Protein AF-A0A846AUZ5-F1 (afdb_monomer_lite)

Radius of gyration: 14.67 Å; chains: 1; bounding box: 36×24×36 Å

Structure (mmCIF, N/CA/C/O backbone):
data_AF-A0A846AUZ5-F1
#
_entry.id   AF-A0A846AUZ5-F1
#
loop_
_atom_site.group_PDB
_atom_site.id
_atom_site.type_symbol
_atom_site.label_atom_id
_atom_site.label_alt_id
_atom_site.label_comp_id
_atom_site.label_asym_id
_atom_site.label_entity_id
_atom_site.label_seq_id
_atom_site.pdbx_PDB_ins_code
_atom_site.Cartn_x
_atom_site.Cartn_y
_atom_site.Cartn_z
_atom_site.occupancy
_atom_site.B_iso_or_equiv
_atom_site.auth_seq_id
_atom_site.auth_comp_id
_atom_site.auth_asym_id
_atom_site.auth_atom_id
_atom_site.pdbx_PDB_model_num
ATOM 1 N N . MET A 1 1 ? 19.444 -1.415 -4.328 1.00 62.47 1 MET A N 1
ATOM 2 C CA . MET A 1 1 ? 19.209 -2.535 -5.261 1.00 62.47 1 MET A CA 1
ATOM 3 C C . MET A 1 1 ? 19.045 -1.938 -6.650 1.00 62.47 1 MET A C 1
ATOM 5 O O . MET A 1 1 ? 18.366 -0.925 -6.753 1.00 62.47 1 MET A O 1
ATOM 9 N N . ILE A 1 2 ? 19.721 -2.466 -7.672 1.00 74.56 2 ILE A N 1
ATOM 10 C CA . ILE A 1 2 ? 19.596 -1.960 -9.048 1.00 74.56 2 ILE A CA 1
ATOM 11 C C . ILE A 1 2 ? 18.532 -2.810 -9.737 1.00 74.56 2 ILE A C 1
ATOM 13 O O . ILE A 1 2 ? 18.752 -3.999 -9.928 1.00 74.56 2 ILE A O 1
ATOM 17 N N . TYR A 1 3 ? 17.394 -2.215 -10.087 1.00 80.00 3 TYR A N 1
ATOM 18 C CA . TYR A 1 3 ? 16.345 -2.875 -10.866 1.00 80.00 3 TYR A CA 1
ATOM 19 C C . TYR A 1 3 ? 16.283 -2.308 -12.293 1.00 80.00 3 TYR A C 1
ATOM 21 O O . TYR A 1 3 ? 16.705 -1.171 -12.528 1.00 80.00 3 TYR A O 1
ATOM 29 N N . PRO A 1 4 ? 15.755 -3.072 -13.268 1.00 81.44 4 PRO A N 1
ATOM 30 C CA . PRO A 1 4 ? 15.618 -2.60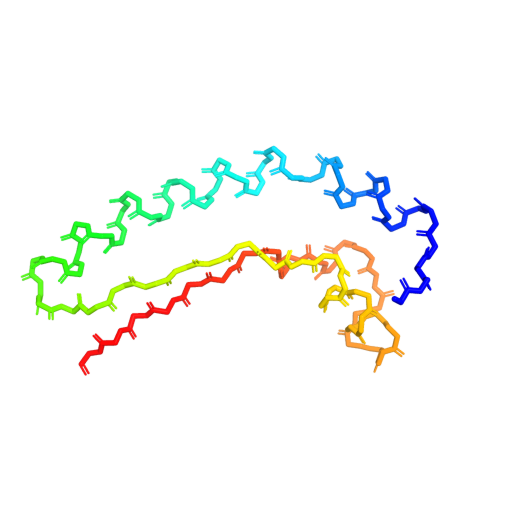9 -14.645 1.00 81.44 4 PRO A CA 1
ATOM 31 C C . PRO A 1 4 ? 14.835 -1.291 -14.743 1.00 81.44 4 PRO A C 1
ATOM 33 O O . PRO A 1 4 ? 13.795 -1.130 -14.105 1.00 81.44 4 PRO A O 1
ATOM 36 N N . SER A 1 5 ? 15.266 -0.376 -15.616 1.00 83.62 5 SER A N 1
ATOM 37 C CA . SER A 1 5 ? 14.613 0.931 -15.831 1.00 83.62 5 SER A CA 1
ATOM 38 C C . SER A 1 5 ? 13.138 0.825 -16.241 1.00 83.62 5 SER A C 1
ATOM 40 O O . SER A 1 5 ? 12.334 1.716 -15.968 1.00 83.62 5 SER A O 1
ATOM 42 N N . ILE A 1 6 ? 12.750 -0.291 -16.866 1.00 83.25 6 ILE A N 1
ATOM 43 C CA . ILE A 1 6 ? 11.355 -0.577 -17.202 1.00 83.25 6 ILE A CA 1
ATOM 44 C C . ILE A 1 6 ? 10.481 -0.790 -15.959 1.00 83.25 6 ILE A C 1
ATOM 46 O O . ILE A 1 6 ? 9.314 -0.395 -15.978 1.00 83.25 6 ILE A O 1
ATOM 50 N N . LEU A 1 7 ? 11.034 -1.361 -14.882 1.00 81.38 7 LEU A N 1
ATOM 51 C CA . LEU A 1 7 ?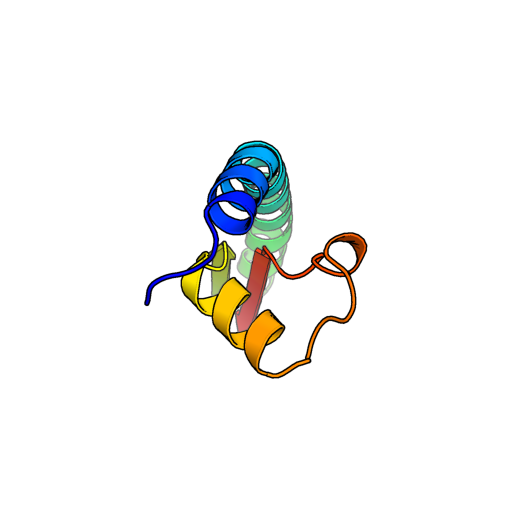 10.321 -1.555 -13.621 1.00 81.38 7 LEU A CA 1
ATOM 52 C C . LEU A 1 7 ? 10.046 -0.209 -12.957 1.00 81.38 7 LEU A C 1
ATOM 54 O O . LEU A 1 7 ? 8.910 0.047 -12.570 1.00 81.38 7 LEU A O 1
ATOM 58 N N . ASP A 1 8 ? 11.055 0.662 -12.915 1.00 86.69 8 ASP A N 1
ATOM 59 C CA . ASP A 1 8 ? 10.930 2.021 -12.385 1.00 86.69 8 ASP A CA 1
ATOM 60 C C . ASP A 1 8 ? 9.858 2.821 -13.120 1.00 86.69 8 ASP A C 1
ATOM 62 O O . ASP A 1 8 ? 8.894 3.310 -12.527 1.00 86.69 8 ASP A O 1
ATOM 66 N N . ARG A 1 9 ? 9.954 2.859 -14.451 1.00 88.00 9 ARG A N 1
ATOM 67 C CA . ARG A 1 9 ? 8.978 3.554 -15.287 1.00 88.00 9 ARG A CA 1
ATOM 68 C C . ARG A 1 9 ? 7.561 3.032 -15.056 1.00 88.00 9 ARG A C 1
ATOM 70 O O . ARG A 1 9 ? 6.640 3.834 -14.920 1.00 88.00 9 ARG A O 1
ATOM 77 N N . LYS A 1 10 ? 7.368 1.710 -15.034 1.00 86.25 10 LYS A N 1
ATOM 78 C CA . LYS A 1 10 ? 6.046 1.105 -14.823 1.00 86.25 10 LYS A CA 1
ATOM 79 C C . LYS A 1 10 ? 5.520 1.405 -13.425 1.00 86.25 10 LYS A C 1
ATOM 81 O O . LYS A 1 10 ? 4.405 1.900 -13.307 1.00 86.25 10 LYS A O 1
ATOM 86 N N . TYR A 1 11 ? 6.321 1.197 -12.387 1.00 88.12 11 TYR A N 1
ATOM 87 C CA . TYR A 1 11 ? 5.949 1.526 -11.013 1.00 88.12 11 TYR A CA 1
ATOM 88 C C . TYR A 1 11 ? 5.485 2.985 -10.894 1.00 88.12 11 TYR A C 1
ATOM 90 O O . TYR A 1 11 ? 4.384 3.244 -10.406 1.00 88.12 11 TYR A O 1
ATOM 98 N N . ASN A 1 12 ? 6.256 3.924 -11.448 1.00 89.94 12 ASN A N 1
ATOM 99 C CA . ASN A 1 12 ? 5.925 5.349 -11.447 1.00 89.94 12 ASN A CA 1
ATOM 100 C C . ASN A 1 12 ? 4.653 5.680 -12.249 1.00 89.94 12 ASN A C 1
ATOM 102 O O . ASN A 1 12 ? 3.905 6.574 -11.857 1.00 89.94 12 ASN A O 1
ATOM 106 N N . GLN A 1 13 ? 4.355 4.940 -13.322 1.00 91.25 13 GLN A N 1
ATOM 107 C CA . GLN A 1 13 ? 3.086 5.067 -14.053 1.00 91.25 13 GLN A CA 1
ATOM 108 C C . GLN A 1 13 ? 1.877 4.631 -13.214 1.00 91.25 13 GLN A C 1
ATOM 110 O O . GLN A 1 13 ? 0.824 5.258 -13.308 1.00 91.25 13 GLN A O 1
ATOM 115 N N . TYR A 1 14 ? 2.012 3.588 -12.389 1.00 89.19 14 TYR A N 1
ATOM 116 C CA . TYR A 1 14 ? 0.918 3.092 -11.545 1.00 89.19 14 TYR A CA 1
ATOM 117 C C . TYR A 1 14 ? 0.729 3.897 -10.250 1.00 89.19 14 TYR A C 1
ATOM 119 O O . TYR A 1 14 ? -0.375 3.924 -9.703 1.00 89.19 14 TYR A O 1
ATOM 127 N N . GLN A 1 15 ? 1.766 4.595 -9.774 1.00 90.69 15 GLN A N 1
ATOM 128 C CA . GLN A 1 15 ? 1.753 5.342 -8.509 1.00 90.69 15 GLN A CA 1
ATOM 129 C C . GLN A 1 15 ? 0.524 6.250 -8.295 1.00 90.69 15 GLN A C 1
ATOM 131 O O . GLN A 1 15 ? -0.068 6.170 -7.216 1.00 90.69 15 GLN A O 1
ATOM 136 N N . PRO A 1 16 ? 0.093 7.098 -9.253 1.00 94.12 16 PRO A N 1
ATOM 137 C CA . PRO A 1 16 ? -1.074 7.961 -9.056 1.00 94.12 16 PRO A CA 1
ATOM 138 C C . PRO A 1 16 ? -2.363 7.171 -8.798 1.00 94.12 16 PRO A C 1
ATOM 140 O O . PRO A 1 16 ? -3.139 7.526 -7.913 1.00 94.12 16 PRO A O 1
ATOM 143 N N . PHE A 1 17 ? -2.559 6.065 -9.520 1.00 92.81 17 PHE A N 1
ATOM 144 C CA . PHE A 1 17 ? -3.738 5.209 -9.376 1.00 92.81 17 PHE A CA 1
ATOM 145 C C . PHE A 1 17 ? -3.729 4.471 -8.037 1.00 92.81 17 PHE A C 1
ATOM 147 O O . PHE A 1 17 ? -4.742 4.432 -7.342 1.00 92.81 17 PHE A O 1
ATOM 154 N N . VAL A 1 18 ? -2.570 3.945 -7.632 1.00 93.12 18 VAL A N 1
ATOM 155 C CA . VAL A 1 18 ? -2.418 3.258 -6.342 1.00 93.12 18 VAL A CA 1
ATOM 156 C C . VAL A 1 18 ? -2.648 4.221 -5.177 1.00 93.12 18 VAL A C 1
ATOM 158 O O . VAL A 1 18 ? -3.284 3.843 -4.197 1.00 93.12 18 VAL A O 1
ATOM 161 N N . LYS A 1 19 ? -2.194 5.476 -5.281 1.00 95.19 19 LYS A N 1
ATOM 162 C CA . LYS A 1 19 ? -2.455 6.513 -4.268 1.00 95.19 19 LYS A CA 1
ATOM 163 C C . LYS A 1 19 ? -3.944 6.811 -4.114 1.00 95.19 19 LYS A C 1
ATOM 165 O O . LYS A 1 19 ? -4.420 6.918 -2.986 1.00 95.19 19 LYS A O 1
ATOM 170 N N . GLU A 1 20 ? -4.673 6.910 -5.221 1.00 95.94 20 GLU A N 1
ATOM 171 C CA . GLU A 1 20 ? -6.122 7.130 -5.192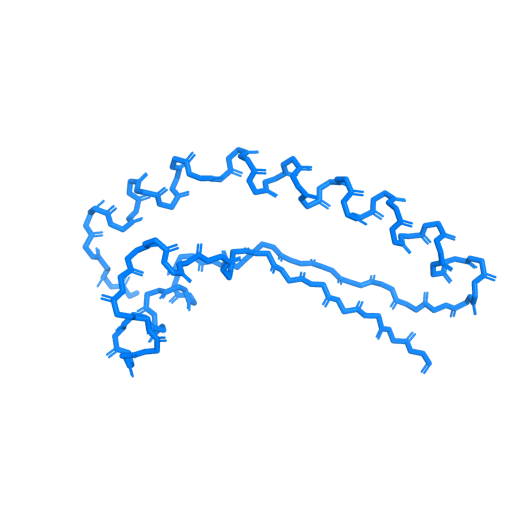 1.00 95.94 20 GLU A CA 1
ATOM 172 C C . GLU A 1 20 ? -6.861 5.939 -4.562 1.00 95.94 20 GLU A C 1
ATOM 174 O O . GLU A 1 20 ? -7.712 6.125 -3.692 1.00 95.94 20 GLU A O 1
ATOM 179 N N . VAL A 1 21 ? -6.490 4.706 -4.923 1.00 93.62 21 VAL A N 1
ATOM 180 C CA . VAL A 1 21 ? -7.044 3.491 -4.299 1.00 93.62 21 VAL A CA 1
ATOM 181 C C . VAL A 1 21 ? -6.737 3.458 -2.801 1.00 93.62 21 VAL A C 1
ATOM 183 O O . VAL A 1 21 ? -7.643 3.258 -1.993 1.00 93.62 21 VAL A O 1
ATOM 186 N N . ALA A 1 22 ? -5.485 3.713 -2.413 1.00 95.25 22 ALA A N 1
ATOM 187 C CA . ALA A 1 22 ? -5.058 3.739 -1.018 1.00 95.25 22 ALA A CA 1
ATOM 188 C C . ALA A 1 22 ? -5.854 4.758 -0.194 1.00 95.25 22 ALA A C 1
ATOM 190 O O . ALA A 1 22 ? -6.264 4.457 0.928 1.00 95.25 22 ALA A O 1
ATOM 191 N N . LYS A 1 23 ? -6.109 5.946 -0.759 1.00 96.19 23 LYS A N 1
ATOM 192 C CA . LYS A 1 23 ? -6.931 6.983 -0.130 1.00 96.19 23 LYS A CA 1
ATOM 193 C C . LYS A 1 23 ? -8.352 6.480 0.129 1.00 96.19 23 LYS A C 1
ATOM 195 O O . LYS A 1 23 ? -8.798 6.522 1.273 1.00 96.19 23 LYS A O 1
ATOM 200 N N . ARG A 1 24 ? -9.024 5.941 -0.893 1.00 95.88 24 ARG A N 1
ATOM 201 C CA . ARG A 1 24 ? -10.404 5.434 -0.771 1.00 95.88 24 ARG A CA 1
ATOM 202 C C . ARG A 1 24 ? -10.520 4.293 0.235 1.00 95.88 24 ARG A C 1
ATOM 204 O O . ARG A 1 24 ? -11.434 4.282 1.054 1.00 95.88 24 ARG A O 1
ATOM 211 N N . VAL A 1 25 ? -9.580 3.347 0.200 1.00 95.12 25 VAL A N 1
ATOM 212 C CA . VAL A 1 25 ? -9.556 2.223 1.147 1.00 95.12 25 VAL A CA 1
ATOM 213 C C . VAL A 1 25 ? -9.341 2.726 2.573 1.00 95.12 25 VAL A C 1
ATOM 215 O O . VAL A 1 25 ? -10.036 2.286 3.485 1.00 95.12 25 VAL A O 1
ATOM 218 N N . LYS A 1 26 ? -8.420 3.675 2.774 1.00 95.38 26 LYS A N 1
ATOM 219 C CA . LYS A 1 26 ? -8.164 4.276 4.086 1.00 95.38 26 LYS A CA 1
ATOM 220 C C . LYS A 1 26 ? -9.394 5.003 4.632 1.00 95.38 26 LYS A C 1
ATOM 222 O O . LYS A 1 26 ? -9.727 4.799 5.792 1.00 95.38 26 LYS A O 1
ATOM 227 N N . GLU A 1 27 ? -10.072 5.808 3.817 1.00 94.62 27 GLU A N 1
ATOM 228 C CA . GLU A 1 27 ? -11.297 6.517 4.219 1.00 94.62 27 GLU A CA 1
ATOM 229 C C . GLU A 1 27 ? -12.412 5.544 4.631 1.00 94.62 27 GLU A C 1
ATOM 231 O O . GLU A 1 27 ? -13.069 5.751 5.649 1.00 94.62 27 GLU A O 1
ATOM 236 N N . ALA A 1 28 ? -12.592 4.448 3.891 1.00 94.88 28 ALA A N 1
ATOM 237 C CA . ALA A 1 28 ? -13.595 3.439 4.220 1.00 94.88 28 ALA A CA 1
ATOM 238 C C . ALA A 1 28 ? -13.248 2.648 5.495 1.00 94.88 28 ALA A C 1
ATOM 240 O O . ALA A 1 28 ? -14.104 2.452 6.360 1.00 94.88 28 ALA A O 1
ATOM 241 N N . LEU A 1 29 ? -11.999 2.188 5.617 1.00 96.25 29 LEU A N 1
ATOM 242 C CA . LEU A 1 29 ? -11.592 1.292 6.700 1.00 96.25 29 LEU A CA 1
ATOM 243 C C . LEU A 1 29 ? -11.321 2.014 8.017 1.00 96.25 29 LEU A C 1
ATOM 245 O O . LEU A 1 29 ? -11.585 1.419 9.058 1.00 96.25 29 LEU A O 1
ATOM 249 N N . LEU A 1 30 ? -10.851 3.267 8.003 1.00 94.75 30 LEU A N 1
ATOM 250 C CA . LEU A 1 30 ? -10.687 4.044 9.237 1.00 94.75 30 LEU A CA 1
ATOM 251 C C . LEU A 1 30 ? -12.019 4.197 9.967 1.00 94.75 30 LEU A C 1
ATOM 253 O O . LEU A 1 30 ? -12.104 3.834 11.131 1.00 94.75 30 LEU A O 1
ATOM 257 N N . ASN A 1 31 ? -13.076 4.604 9.259 1.00 93.19 31 ASN A N 1
ATOM 258 C CA . ASN A 1 31 ? -14.406 4.754 9.856 1.00 93.19 31 ASN A CA 1
ATOM 259 C C . ASN A 1 31 ? -14.913 3.440 10.476 1.00 93.19 31 ASN A C 1
ATOM 261 O O . ASN A 1 31 ? -15.495 3.437 11.559 1.00 93.19 31 ASN A O 1
ATOM 265 N N . PHE A 1 32 ? -14.683 2.313 9.793 1.00 95.31 32 PHE A N 1
ATOM 266 C CA . PHE A 1 32 ? -15.038 0.993 10.310 1.00 95.31 32 PHE A CA 1
ATOM 267 C C . PHE A 1 32 ? -14.223 0.619 11.557 1.00 95.31 32 PHE A C 1
ATOM 269 O O . PHE A 1 32 ? -14.789 0.119 12.528 1.00 95.31 32 PHE A O 1
ATOM 276 N N . CYS A 1 33 ? -12.908 0.853 11.535 1.00 96.62 33 CYS A N 1
ATOM 277 C CA . CYS A 1 33 ? -12.009 0.514 12.636 1.00 96.62 33 CYS A CA 1
ATOM 278 C C . CYS A 1 33 ? -12.275 1.386 13.867 1.00 96.62 33 CYS A C 1
ATOM 280 O O . CYS A 1 33 ? -12.390 0.844 14.965 1.00 96.62 33 CYS A O 1
ATOM 282 N N . ASP A 1 34 ? -12.478 2.692 13.684 1.00 94.25 34 ASP A N 1
ATOM 283 C CA . ASP A 1 34 ? -12.792 3.642 14.756 1.00 94.25 34 ASP A CA 1
ATOM 284 C C . ASP A 1 34 ? -14.087 3.250 15.480 1.00 94.25 34 ASP A C 1
ATOM 286 O O . ASP A 1 34 ? -14.129 3.206 16.709 1.00 94.25 34 ASP A O 1
ATOM 290 N N . ALA A 1 35 ? -15.125 2.855 14.732 1.00 95.75 35 ALA A N 1
ATOM 291 C CA . ALA A 1 35 ? -16.390 2.383 15.302 1.00 95.75 35 ALA A CA 1
ATOM 292 C C . ALA A 1 35 ? -16.261 1.072 16.105 1.00 95.75 35 ALA A C 1
ATOM 294 O O . ALA A 1 35 ? -17.155 0.731 16.883 1.00 95.75 35 ALA A O 1
ATOM 295 N N . LYS A 1 36 ? -15.181 0.313 15.898 1.00 96.50 36 LYS A N 1
ATOM 296 C CA . LYS A 1 36 ? -14.910 -0.971 16.557 1.00 96.50 36 LYS A CA 1
ATOM 297 C C . LYS A 1 36 ? -13.778 -0.908 17.587 1.00 96.50 36 LYS A C 1
ATOM 299 O O . LYS A 1 36 ? -13.590 -1.883 18.308 1.00 96.50 36 LYS A O 1
ATOM 304 N N . GLY A 1 37 ? -13.052 0.209 17.676 1.00 96.25 37 GLY A N 1
ATOM 305 C CA . GLY A 1 37 ? -11.852 0.341 18.507 1.00 96.25 37 GLY A CA 1
ATOM 306 C C . 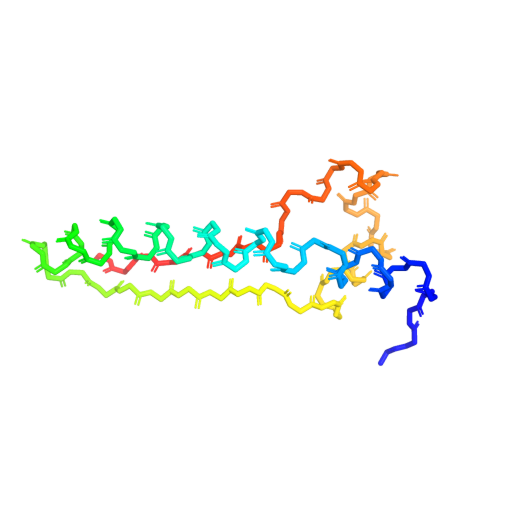GLY A 1 37 ? -10.622 -0.395 17.959 1.00 96.25 37 GLY A C 1
ATOM 307 O O . GLY A 1 37 ? -9.706 -0.688 18.721 1.00 96.25 37 GLY A O 1
ATOM 308 N N . TYR A 1 38 ? -10.597 -0.715 16.662 1.00 97.44 38 TYR A N 1
ATOM 309 C CA . TYR A 1 38 ? -9.481 -1.410 16.011 1.00 97.44 38 TYR A CA 1
ATOM 310 C C . TYR A 1 38 ? -8.402 -0.434 15.545 1.00 97.44 38 TYR A C 1
ATOM 312 O O . TYR A 1 38 ? -8.701 0.684 15.126 1.00 97.44 38 TYR A O 1
ATOM 320 N N . ALA A 1 39 ? -7.143 -0.875 15.537 1.00 95.44 39 ALA A N 1
ATOM 321 C CA . ALA A 1 39 ? -6.063 -0.087 14.949 1.00 95.44 39 ALA A CA 1
ATOM 322 C C . ALA A 1 39 ? -5.914 -0.404 13.452 1.00 95.44 39 ALA A C 1
ATOM 324 O O . ALA A 1 39 ? -5.850 -1.569 13.056 1.00 95.44 39 ALA A O 1
ATOM 325 N N . PHE A 1 40 ? -5.813 0.635 12.620 1.00 96.44 40 PHE A N 1
ATOM 326 C CA . PHE A 1 40 ? -5.614 0.517 11.174 1.00 96.44 40 PHE A CA 1
ATOM 327 C C . PHE A 1 40 ? -4.261 1.089 10.748 1.00 96.44 40 PHE A C 1
ATOM 329 O O . PHE A 1 40 ? -3.914 2.224 11.079 1.00 96.44 40 PHE A O 1
ATOM 336 N N . THR A 1 41 ? -3.521 0.337 9.935 1.00 95.50 41 THR A N 1
ATOM 337 C CA . THR A 1 41 ? -2.313 0.826 9.261 1.00 95.50 41 THR A CA 1
ATOM 338 C C . THR A 1 41 ? -2.300 0.406 7.796 1.00 95.50 41 THR A C 1
ATOM 340 O O . THR A 1 41 ? -2.862 -0.618 7.413 1.00 95.50 41 THR A O 1
ATOM 343 N N . SER A 1 42 ? -1.679 1.212 6.939 1.00 95.38 42 SER A N 1
ATOM 344 C CA . SER A 1 42 ? -1.558 0.913 5.512 1.00 95.38 42 SER A CA 1
ATOM 345 C C . SER A 1 42 ? -0.287 1.498 4.920 1.00 95.38 42 SER A C 1
ATOM 347 O O . SER A 1 42 ? 0.281 2.456 5.447 1.00 95.38 42 SER A O 1
ATOM 349 N N . ARG A 1 43 ? 0.164 0.905 3.815 1.00 93.88 43 ARG A N 1
ATOM 350 C CA . ARG A 1 43 ? 1.328 1.365 3.058 1.00 93.88 43 ARG A CA 1
ATOM 351 C C . ARG A 1 43 ? 1.193 1.028 1.579 1.00 93.88 43 ARG A C 1
ATOM 353 O O . ARG A 1 43 ? 0.628 0.001 1.207 1.00 93.88 43 ARG A O 1
ATOM 360 N N . ILE A 1 44 ? 1.789 1.872 0.748 1.00 93.94 44 ILE A N 1
ATOM 361 C CA . ILE A 1 44 ? 2.093 1.546 -0.645 1.00 93.94 44 ILE A CA 1
ATOM 362 C C . ILE A 1 44 ? 3.448 0.838 -0.637 1.00 93.94 44 ILE A C 1
ATOM 364 O O . ILE A 1 44 ? 4.383 1.307 0.016 1.00 93.94 44 ILE A O 1
ATOM 368 N N . LYS A 1 45 ? 3.544 -0.325 -1.284 1.00 90.38 45 LYS A N 1
ATOM 369 C CA . LYS A 1 45 ? 4.790 -1.097 -1.322 1.00 90.38 45 LYS A CA 1
ATOM 370 C C . LYS A 1 45 ? 5.804 -0.365 -2.181 1.00 90.38 45 LYS A C 1
ATOM 372 O O . LYS A 1 45 ? 5.449 0.189 -3.216 1.00 90.38 45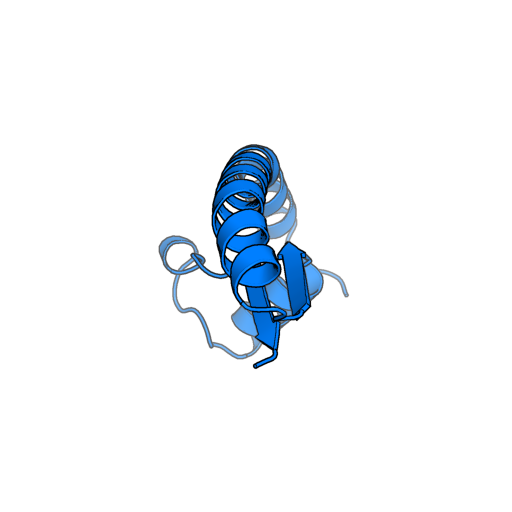 LYS A O 1
ATOM 377 N N . THR A 1 46 ? 7.053 -0.369 -1.736 1.00 90.00 46 THR A N 1
ATOM 378 C CA . THR A 1 46 ? 8.134 0.260 -2.483 1.00 90.00 46 THR A CA 1
ATOM 379 C C . THR A 1 46 ? 8.521 -0.593 -3.685 1.00 90.00 46 THR A C 1
ATOM 381 O O . THR A 1 46 ? 8.245 -1.796 -3.740 1.00 90.00 46 THR A O 1
ATOM 384 N N . ILE A 1 47 ? 9.190 0.036 -4.644 1.00 88.31 47 ILE A N 1
ATOM 385 C CA . ILE A 1 47 ? 9.713 -0.642 -5.826 1.00 88.31 47 ILE A CA 1
ATOM 386 C C . ILE A 1 47 ? 10.754 -1.713 -5.477 1.00 88.31 47 ILE A C 1
ATOM 388 O O . ILE A 1 47 ? 10.817 -2.732 -6.152 1.00 88.31 47 ILE A O 1
ATOM 392 N N . GLU A 1 48 ? 11.513 -1.555 -4.393 1.00 87.19 48 GLU A N 1
ATOM 393 C CA . GLU A 1 48 ? 12.462 -2.573 -3.928 1.00 87.19 48 GLU A CA 1
ATOM 394 C C . GLU A 1 48 ? 11.729 -3.856 -3.517 1.00 87.19 48 GLU A C 1
ATOM 396 O O . GLU A 1 48 ? 12.088 -4.943 -3.960 1.00 87.19 48 GLU A O 1
ATOM 401 N N . SER A 1 49 ? 10.641 -3.728 -2.745 1.00 84.69 49 SER A N 1
ATOM 402 C CA . SER A 1 49 ? 9.808 -4.875 -2.351 1.00 84.69 49 SER A CA 1
ATOM 403 C C . SER A 1 49 ? 9.118 -5.534 -3.549 1.00 84.69 49 SER A C 1
ATOM 405 O O . SER A 1 49 ? 8.788 -6.721 -3.509 1.00 84.69 49 SER A O 1
ATOM 407 N N . LEU A 1 50 ? 8.861 -4.763 -4.606 1.00 84.38 50 LEU A N 1
ATOM 408 C CA . LEU A 1 50 ? 8.340 -5.272 -5.867 1.00 84.38 50 LEU A CA 1
ATOM 409 C C . LEU A 1 50 ? 9.407 -6.076 -6.613 1.00 84.38 50 LEU A C 1
ATOM 411 O O . LEU A 1 50 ? 9.146 -7.194 -7.051 1.00 84.38 50 LEU A O 1
ATOM 415 N N . ALA A 1 51 ? 10.607 -5.512 -6.726 1.00 84.62 51 ALA A N 1
ATOM 416 C CA . ALA A 1 51 ? 11.719 -6.103 -7.449 1.00 84.62 51 ALA A CA 1
ATOM 417 C C . ALA A 1 51 ? 12.154 -7.437 -6.822 1.00 84.62 51 ALA A C 1
ATOM 419 O O . ALA A 1 51 ? 12.297 -8.418 -7.544 1.00 84.62 51 ALA A O 1
ATOM 420 N N . GLU A 1 52 ? 12.229 -7.515 -5.491 1.00 83.88 52 GLU A N 1
ATOM 421 C CA . GLU A 1 52 ? 12.531 -8.758 -4.765 1.00 83.88 52 GLU A CA 1
ATOM 422 C C . GLU A 1 52 ? 11.547 -9.891 -5.116 1.00 83.88 52 GLU A C 1
ATOM 424 O O . GLU A 1 52 ? 11.930 -11.047 -5.293 1.00 83.88 52 GLU A O 1
ATOM 429 N N . LYS A 1 53 ? 10.258 -9.574 -5.275 1.00 80.56 53 LYS A N 1
ATOM 430 C CA . LYS A 1 53 ? 9.240 -10.578 -5.624 1.00 80.56 53 LYS A CA 1
ATOM 431 C C . LYS A 1 53 ? 9.328 -11.034 -7.077 1.00 80.56 53 LYS A C 1
ATOM 433 O O . LYS A 1 53 ? 9.022 -12.185 -7.366 1.00 80.56 53 LYS A O 1
ATOM 438 N N . ILE A 1 54 ? 9.731 -10.148 -7.983 1.00 79.00 54 ILE A N 1
ATOM 439 C CA . ILE A 1 54 ? 9.973 -10.510 -9.384 1.00 79.00 54 ILE A CA 1
ATOM 440 C C . ILE A 1 54 ? 11.200 -11.425 -9.469 1.00 79.00 54 ILE A C 1
ATOM 442 O O . ILE A 1 54 ? 11.139 -12.471 -10.106 1.00 79.00 54 ILE A O 1
ATOM 446 N N . GLU A 1 55 ? 12.289 -11.069 -8.786 1.00 79.88 55 GLU A N 1
ATOM 447 C CA . GLU A 1 55 ? 13.537 -11.844 -8.793 1.00 79.88 55 GLU A CA 1
ATOM 448 C C . GLU A 1 55 ? 13.379 -13.231 -8.166 1.00 79.88 55 GLU A C 1
ATOM 450 O O . GLU A 1 55 ? 13.935 -14.206 -8.664 1.00 79.88 55 GLU A O 1
ATOM 455 N N . THR A 1 56 ? 12.574 -13.341 -7.110 1.00 81.31 56 THR A N 1
ATOM 456 C CA . THR A 1 56 ? 12.261 -14.628 -6.466 1.00 81.31 56 THR A CA 1
ATOM 457 C C . THR A 1 56 ? 11.266 -15.483 -7.259 1.00 81.31 56 THR A C 1
ATOM 459 O O . THR A 1 56 ? 10.913 -16.574 -6.813 1.00 81.31 56 THR A O 1
ATOM 462 N N . GLY A 1 57 ? 10.809 -15.019 -8.430 1.00 73.56 57 GLY A N 1
ATOM 463 C CA . GLY A 1 57 ? 9.882 -15.752 -9.296 1.00 73.56 57 GLY A CA 1
ATOM 464 C C . GLY A 1 57 ? 8.445 -15.792 -8.775 1.00 73.56 57 GLY A C 1
ATOM 465 O O . GLY A 1 57 ? 7.643 -16.594 -9.244 1.00 73.56 57 GLY A O 1
ATOM 466 N N . ARG A 1 58 ? 8.092 -14.935 -7.808 1.00 69.19 58 ARG A N 1
ATOM 467 C CA . ARG A 1 58 ? 6.738 -14.877 -7.236 1.00 69.19 58 ARG A CA 1
ATOM 468 C C . ARG A 1 58 ? 5.700 -14.329 -8.222 1.00 69.19 58 ARG A C 1
ATOM 470 O O . ARG A 1 58 ? 4.512 -14.562 -8.025 1.00 69.19 58 ARG A O 1
ATOM 477 N N . PHE A 1 59 ? 6.134 -13.618 -9.261 1.00 68.56 59 PHE A N 1
ATOM 478 C CA . PHE A 1 59 ? 5.273 -13.115 -10.329 1.00 68.56 59 PHE A CA 1
ATOM 479 C C . PHE A 1 59 ? 5.843 -13.506 -11.691 1.00 68.56 59 PHE A C 1
ATOM 481 O O . PHE A 1 59 ? 6.990 -13.179 -11.995 1.00 68.56 59 PHE A O 1
ATOM 488 N N . GLU A 1 60 ? 5.035 -14.171 -12.519 1.00 66.25 60 GLU A N 1
ATOM 489 C CA . GLU A 1 60 ? 5.436 -14.560 -13.876 1.00 66.25 60 GLU A CA 1
ATOM 490 C C . GLU A 1 60 ? 5.310 -13.395 -14.869 1.00 66.25 60 GLU A C 1
ATOM 492 O O . GLU A 1 60 ? 6.090 -13.302 -15.821 1.00 66.25 60 GLU A O 1
ATOM 497 N N . LYS A 1 61 ? 4.338 -12.489 -14.669 1.00 68.81 61 LYS A N 1
ATOM 498 C CA . LYS A 1 61 ? 4.084 -11.345 -15.559 1.00 68.81 61 LYS A CA 1
ATOM 499 C C . LYS A 1 61 ? 3.801 -10.066 -14.778 1.00 68.81 61 LYS A C 1
ATOM 501 O O . LYS A 1 61 ? 3.268 -10.078 -13.676 1.00 68.81 61 LYS A O 1
ATOM 506 N N . TRP A 1 62 ? 4.087 -8.921 -15.406 1.00 65.19 62 TRP A N 1
ATOM 507 C CA . TRP A 1 62 ? 3.776 -7.602 -14.834 1.00 65.19 62 TRP A CA 1
ATOM 508 C C . TRP A 1 62 ? 2.271 -7.429 -14.585 1.00 65.19 62 TRP A C 1
ATOM 510 O O . TRP A 1 62 ? 1.882 -6.795 -13.617 1.00 65.19 62 TRP A O 1
ATOM 520 N N . SER A 1 63 ? 1.411 -8.009 -15.428 1.00 66.62 63 SER A N 1
ATOM 521 C CA . SER A 1 63 ? -0.050 -7.986 -15.244 1.00 66.62 63 SER A CA 1
ATOM 522 C C . SER A 1 63 ? -0.511 -8.562 -13.908 1.00 66.62 63 SER A C 1
ATOM 524 O O . SER A 1 63 ? -1.594 -8.216 -13.452 1.00 66.62 63 SER A O 1
ATOM 526 N N . ASP A 1 64 ? 0.314 -9.406 -13.296 1.00 66.25 64 ASP A N 1
ATOM 527 C CA . ASP A 1 64 ? -0.000 -10.105 -12.055 1.00 66.25 64 ASP A CA 1
ATOM 528 C C . ASP A 1 64 ? 0.408 -9.263 -10.831 1.00 66.25 64 ASP A C 1
ATOM 530 O O . ASP A 1 64 ? 0.186 -9.663 -9.693 1.00 66.25 64 ASP A O 1
ATOM 534 N N . LEU A 1 65 ? 1.003 -8.080 -11.048 1.00 68.19 65 LEU A N 1
ATOM 535 C CA . LEU A 1 65 ? 1.356 -7.122 -10.002 1.00 68.19 65 LEU A CA 1
ATOM 536 C C . LEU A 1 65 ? 0.142 -6.283 -9.592 1.00 68.19 65 LEU A C 1
ATOM 538 O O . LEU A 1 65 ? 0.066 -5.082 -9.859 1.00 68.19 65 LEU A O 1
ATOM 542 N N . ASP A 1 66 ? -0.787 -6.914 -8.885 1.00 68.50 66 ASP A N 1
ATOM 543 C CA . ASP A 1 66 ? -1.837 -6.250 -8.100 1.00 68.50 66 ASP A CA 1
ATOM 544 C C . ASP A 1 66 ? -1.372 -5.891 -6.668 1.00 68.50 66 ASP A C 1
ATOM 546 O O . ASP A 1 66 ? -2.069 -5.221 -5.905 1.00 68.50 66 ASP A O 1
ATOM 550 N N . ASP A 1 67 ? -0.136 -6.253 -6.319 1.00 78.62 67 ASP A N 1
ATOM 551 C CA . ASP A 1 67 ? 0.397 -6.239 -4.956 1.00 78.62 67 ASP A CA 1
ATOM 552 C C . ASP A 1 67 ? 1.086 -4.915 -4.546 1.00 78.62 67 ASP A C 1
ATOM 554 O O . ASP A 1 67 ? 2.082 -4.911 -3.817 1.00 78.62 67 ASP A O 1
ATOM 558 N N . LEU A 1 68 ? 0.592 -3.766 -5.025 1.00 88.69 68 LEU A N 1
ATOM 559 C CA . LEU A 1 68 ? 1.211 -2.445 -4.787 1.00 88.69 68 LEU A CA 1
ATOM 560 C C . LEU A 1 68 ? 0.704 -1.726 -3.529 1.00 88.69 68 LEU A C 1
ATOM 562 O O . LEU A 1 68 ? 1.374 -0.823 -3.025 1.00 88.69 68 LEU A O 1
ATOM 566 N N . PHE A 1 69 ? -0.441 -2.125 -2.983 1.00 92.38 69 PHE A N 1
ATOM 56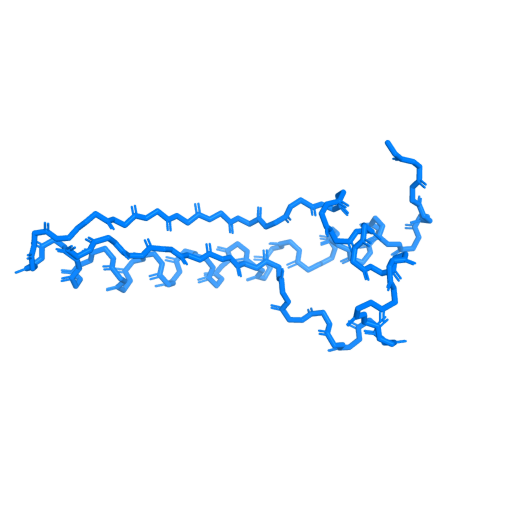7 C CA . PHE A 1 69 ? -1.001 -1.568 -1.751 1.00 92.38 69 PHE A CA 1
ATOM 568 C C . PHE A 1 69 ? -1.230 -2.674 -0.722 1.00 92.38 69 PHE A C 1
ATOM 570 O O . PHE A 1 69 ? -1.605 -3.790 -1.067 1.00 92.38 69 PHE A O 1
ATOM 577 N N . ALA A 1 70 ? -1.000 -2.369 0.552 1.00 92.25 70 ALA A N 1
ATOM 578 C CA . ALA A 1 70 ? -1.322 -3.262 1.655 1.00 92.25 70 ALA A CA 1
ATOM 579 C C . ALA A 1 70 ? -1.904 -2.480 2.832 1.00 92.25 70 ALA A C 1
ATOM 581 O O . ALA A 1 70 ? -1.474 -1.362 3.129 1.00 92.25 70 ALA A O 1
ATOM 582 N N . CYS A 1 71 ? -2.841 -3.104 3.540 1.00 94.94 71 CYS A N 1
ATOM 583 C CA . CYS A 1 71 ? -3.372 -2.600 4.796 1.00 94.94 71 CYS A CA 1
ATOM 584 C C . CYS A 1 71 ? -3.462 -3.709 5.846 1.00 94.94 71 CYS A C 1
ATOM 586 O O . CYS A 1 71 ? -3.388 -4.898 5.531 1.00 94.94 71 CYS A O 1
ATOM 588 N N . THR A 1 72 ? -3.551 -3.308 7.106 1.00 95.75 72 THR A N 1
ATOM 589 C CA . THR A 1 72 ? -3.603 -4.195 8.263 1.00 95.75 72 THR A CA 1
ATOM 590 C C . THR A 1 72 ? -4.570 -3.607 9.277 1.00 95.75 72 THR A C 1
ATOM 592 O O . THR A 1 72 ? -4.494 -2.419 9.595 1.00 95.75 72 THR A O 1
ATOM 595 N N . ILE A 1 73 ? -5.470 -4.457 9.765 1.00 96.50 73 ILE A N 1
ATOM 596 C CA . ILE A 1 73 ? -6.408 -4.165 10.847 1.00 96.50 73 ILE A CA 1
ATOM 597 C C . ILE A 1 73 ? -5.993 -5.032 12.032 1.00 96.50 73 ILE A C 1
ATOM 599 O O . ILE A 1 73 ? -5.779 -6.233 11.865 1.00 96.50 73 ILE A O 1
ATOM 603 N N . ILE A 1 74 ? -5.854 -4.419 13.201 1.00 95.44 74 ILE A N 1
ATOM 604 C CA . ILE A 1 74 ? -5.505 -5.086 14.457 1.00 95.44 74 ILE A CA 1
ATOM 605 C C . ILE A 1 74 ? -6.762 -5.081 15.331 1.00 95.44 74 ILE A C 1
ATOM 607 O O . ILE A 1 74 ? -7.281 -4.004 15.634 1.00 95.44 74 ILE A O 1
ATOM 611 N N . ILE A 1 75 ? -7.246 -6.283 15.663 1.00 94.50 75 ILE A N 1
ATOM 612 C CA . ILE A 1 75 ? -8.498 -6.572 16.386 1.00 94.50 75 ILE A CA 1
ATOM 613 C C . ILE A 1 75 ? -8.188 -6.934 17.834 1.00 94.50 75 ILE A C 1
ATOM 615 O O . ILE A 1 75 ? -7.249 -7.739 18.030 1.00 94.50 75 ILE A O 1
#

pLDDT: mean 87.2, std 9.82, range [62.47, 97.44]

Secondary structure (DSSP, 8-state):
----HHHHHHHHHHHHHHHHHHHHHHHHHHHHHHHHT-EEEEEEPPHHHHHHHHHTTS-SSGGG--TTEEEEEE-

Sequence (75 aa):
MIYPSILDRKYNQYQPFVKEVAKRVKEALLNFCDAKGYAFTSRIKTIESLAEKIETGRFEKWSDLDDLFACTIII

Foldseek 3Di:
DDDDPVLVVVCVVCVVVVVVVQVVVCVVVVVVCVVVVKDKDKDFDDSVNVRVCVVVVVDPDPVVPPPGIDMDIGD